Protein AF-A0A2E0BJY6-F1 (afdb_monomer_lite)

Sequence (107 aa):
MANFIKIILIVLINTLFFAPNLSADTSVLCLQKFLTKTVFDPGSLDGVWGDKTESSINSLLDQAGMLKPNQKISVLDAEEVCNLLHSSKSDELLESGKFKVFRIETD

Radius of gyration: 19.72 Å; chains: 1; bounding box: 56×21×62 Å

Structure (mmCIF, N/CA/C/O backbone):
data_AF-A0A2E0BJY6-F1
#
_entry.id   AF-A0A2E0BJY6-F1
#
loop_
_atom_site.group_PDB
_atom_site.id
_atom_site.type_symbol
_atom_site.label_atom_id
_atom_site.label_alt_id
_atom_site.label_comp_id
_atom_site.label_asym_id
_atom_site.label_entity_id
_atom_site.label_seq_id
_atom_site.pdbx_PDB_ins_code
_atom_site.Cartn_x
_atom_site.Cartn_y
_atom_site.Cartn_z
_atom_site.occupancy
_atom_site.B_iso_or_equiv
_atom_site.auth_seq_id
_atom_site.auth_comp_id
_atom_site.auth_asym_id
_atom_site.auth_atom_id
_atom_site.pdbx_PDB_model_num
ATOM 1 N N . MET A 1 1 ? 24.707 -3.037 -50.165 1.00 53.62 1 MET A N 1
ATOM 2 C CA . MET A 1 1 ? 25.155 -2.446 -48.879 1.00 53.62 1 MET A CA 1
ATOM 3 C C . MET A 1 1 ? 24.209 -1.387 -48.293 1.00 53.62 1 MET A C 1
ATOM 5 O O . MET A 1 1 ? 24.293 -1.146 -47.102 1.00 53.62 1 MET A O 1
ATOM 9 N N . ALA A 1 2 ? 23.269 -0.796 -49.048 1.00 54.62 2 ALA A N 1
ATOM 10 C CA . ALA A 1 2 ? 22.353 0.232 -48.517 1.00 54.62 2 ALA A CA 1
ATOM 11 C C . ALA A 1 2 ? 21.178 -0.304 -47.661 1.00 54.62 2 ALA A C 1
ATOM 13 O O . ALA A 1 2 ? 20.641 0.421 -46.831 1.00 54.62 2 ALA A O 1
ATOM 14 N N . ASN A 1 3 ? 20.778 -1.570 -47.843 1.00 52.09 3 ASN A N 1
ATOM 15 C CA . ASN A 1 3 ? 19.597 -2.139 -47.173 1.00 52.09 3 ASN A CA 1
ATOM 16 C C . ASN A 1 3 ? 19.886 -2.648 -45.746 1.00 52.09 3 ASN A C 1
ATOM 18 O O . ASN A 1 3 ? 19.024 -2.588 -44.881 1.00 52.09 3 ASN A O 1
ATOM 22 N N . PHE A 1 4 ? 21.125 -3.077 -45.477 1.00 50.75 4 PHE A N 1
ATOM 23 C CA . PHE A 1 4 ? 21.560 -3.514 -44.144 1.00 50.75 4 PHE A CA 1
ATOM 24 C C . PHE A 1 4 ? 21.656 -2.348 -43.149 1.00 50.75 4 PHE A C 1
ATOM 26 O O . PHE A 1 4 ? 21.259 -2.493 -41.999 1.00 50.75 4 PHE A O 1
ATOM 33 N N . ILE A 1 5 ? 22.097 -1.169 -43.604 1.00 53.91 5 ILE A N 1
ATOM 34 C CA . ILE A 1 5 ? 22.191 0.039 -42.767 1.00 53.91 5 ILE A CA 1
ATOM 35 C C . ILE A 1 5 ? 20.793 0.513 -42.328 1.00 53.91 5 ILE A C 1
ATOM 37 O O . ILE A 1 5 ? 20.608 0.881 -41.173 1.00 53.91 5 ILE A O 1
ATOM 41 N N . LYS A 1 6 ? 19.781 0.428 -43.207 1.00 47.81 6 LYS A N 1
ATOM 42 C CA . LYS A 1 6 ? 18.385 0.769 -42.870 1.00 47.81 6 LYS A CA 1
ATOM 43 C C . LYS A 1 6 ? 17.763 -0.189 -41.849 1.00 47.81 6 LYS A C 1
ATOM 45 O O . LYS A 1 6 ? 17.065 0.270 -40.954 1.00 47.81 6 LYS A O 1
ATOM 50 N N . ILE A 1 7 ? 18.037 -1.492 -41.955 1.00 51.69 7 ILE A N 1
ATOM 51 C CA . ILE A 1 7 ? 17.541 -2.497 -40.999 1.00 51.69 7 ILE A CA 1
ATOM 52 C C . ILE A 1 7 ? 18.172 -2.282 -39.614 1.00 51.69 7 ILE A C 1
ATOM 54 O O . ILE A 1 7 ? 17.461 -2.298 -38.614 1.00 51.69 7 ILE A O 1
ATOM 58 N N . ILE A 1 8 ? 19.476 -1.989 -39.552 1.00 53.62 8 ILE A N 1
ATOM 59 C CA . ILE A 1 8 ? 20.177 -1.697 -38.290 1.00 53.62 8 ILE A CA 1
ATOM 60 C C . ILE A 1 8 ? 19.626 -0.422 -37.620 1.00 53.62 8 ILE A C 1
ATOM 62 O O . ILE A 1 8 ? 19.416 -0.412 -36.409 1.00 53.62 8 ILE A O 1
ATOM 66 N N . LEU A 1 9 ? 19.308 0.624 -38.394 1.00 50.44 9 LEU A N 1
ATOM 67 C CA . LEU A 1 9 ? 18.700 1.859 -37.875 1.00 50.44 9 LEU A CA 1
ATOM 68 C C . LEU A 1 9 ? 17.275 1.659 -37.323 1.00 50.44 9 LEU A C 1
ATOM 70 O O . LEU A 1 9 ? 16.927 2.271 -36.318 1.00 50.44 9 LEU A O 1
ATOM 74 N N . ILE A 1 10 ? 16.461 0.795 -37.938 1.00 53.22 10 ILE A N 1
ATOM 75 C CA . ILE A 1 10 ? 15.090 0.504 -37.470 1.00 53.22 10 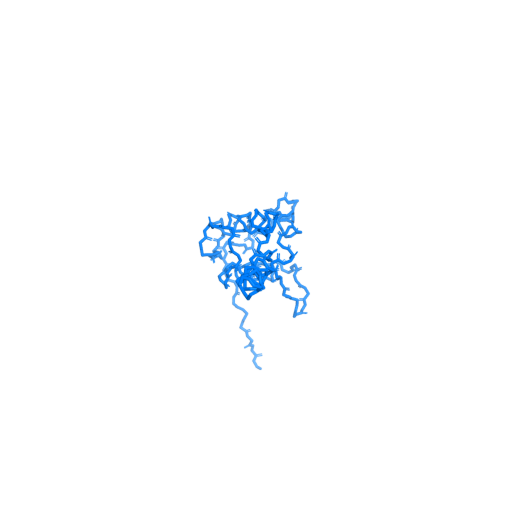ILE A CA 1
ATOM 76 C C . ILE A 1 10 ? 15.102 -0.312 -36.166 1.00 53.22 10 ILE A C 1
ATOM 78 O O . ILE A 1 10 ? 14.260 -0.094 -35.292 1.00 53.22 10 ILE A O 1
ATOM 82 N N . VAL A 1 11 ? 16.065 -1.225 -36.008 1.00 52.22 11 VAL A N 1
ATOM 83 C CA . VAL A 1 11 ? 16.214 -2.030 -34.784 1.00 52.22 11 VAL A CA 1
ATOM 84 C C . VAL A 1 11 ? 16.697 -1.171 -33.611 1.00 52.22 11 VAL A C 1
ATOM 86 O O . VAL A 1 11 ? 16.157 -1.296 -32.516 1.00 52.22 11 VAL A O 1
ATOM 89 N N . LEU A 1 12 ? 17.627 -0.237 -33.841 1.00 52.53 12 LEU A N 1
ATOM 90 C CA . LEU A 1 12 ? 18.150 0.658 -32.797 1.00 52.53 12 LEU A CA 1
ATOM 91 C C . LEU A 1 12 ? 17.101 1.635 -32.234 1.00 52.53 12 LEU A C 1
ATOM 93 O O . LEU A 1 12 ? 17.159 1.974 -31.056 1.00 52.53 12 LEU A O 1
ATOM 97 N N . ILE A 1 13 ? 16.124 2.065 -33.040 1.00 54.25 13 ILE A N 1
ATOM 98 C CA . ILE A 1 13 ? 15.062 2.988 -32.597 1.00 54.25 13 ILE A CA 1
ATOM 99 C C . ILE A 1 13 ? 14.036 2.288 -31.683 1.00 54.25 13 ILE A C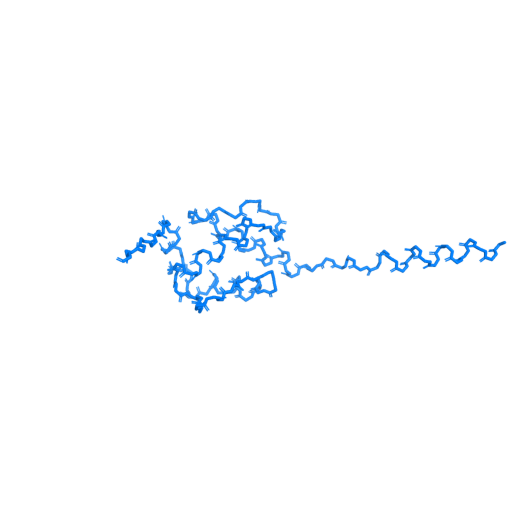 1
ATOM 101 O O . ILE A 1 13 ? 13.488 2.922 -30.785 1.00 54.25 13 ILE A O 1
ATOM 105 N N . ASN A 1 14 ? 13.806 0.981 -31.856 1.00 49.81 14 ASN A N 1
ATOM 106 C CA . ASN A 1 14 ? 12.835 0.226 -31.050 1.00 49.81 14 ASN A CA 1
ATOM 107 C C . ASN A 1 14 ? 13.389 -0.266 -29.700 1.00 49.81 14 ASN A C 1
ATOM 109 O O . ASN A 1 14 ? 12.616 -0.674 -28.839 1.00 49.81 14 ASN A O 1
ATOM 113 N N . THR A 1 15 ? 14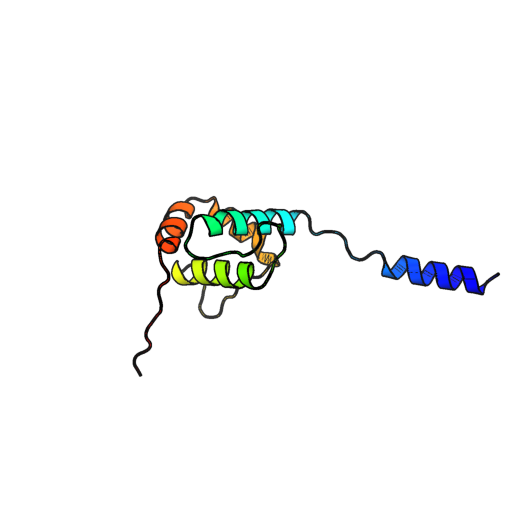.705 -0.214 -29.479 1.00 51.34 15 THR A N 1
ATOM 114 C CA . THR A 1 15 ? 15.342 -0.663 -28.225 1.00 51.34 15 THR A CA 1
ATOM 115 C C . THR A 1 15 ? 15.543 0.447 -27.184 1.00 51.34 15 THR A C 1
ATOM 117 O O . THR A 1 15 ? 16.111 0.188 -26.130 1.00 51.34 15 THR A O 1
ATOM 120 N N . LEU A 1 16 ? 15.106 1.683 -27.454 1.00 51.91 16 LEU A N 1
ATOM 121 C CA . LEU A 1 16 ? 15.443 2.873 -26.652 1.00 51.91 16 LEU A CA 1
ATOM 122 C C . LEU A 1 16 ? 14.352 3.350 -25.668 1.00 51.91 16 LEU A C 1
ATOM 124 O O . LEU A 1 16 ? 14.505 4.421 -25.089 1.00 51.91 16 LEU A O 1
ATOM 128 N N . PHE A 1 17 ? 13.279 2.583 -25.430 1.00 53.88 17 PHE A N 1
ATOM 129 C CA . PHE A 1 17 ? 12.136 3.046 -24.612 1.00 53.88 17 PHE A CA 1
ATOM 130 C C . PHE A 1 17 ? 11.865 2.284 -23.304 1.00 53.88 17 PHE A C 1
ATOM 132 O O . PHE A 1 17 ? 10.841 2.522 -22.675 1.00 53.88 17 PHE A O 1
ATOM 139 N N . PHE A 1 18 ? 12.778 1.432 -22.834 1.00 56.84 18 PHE A N 1
ATOM 140 C CA . PHE A 1 18 ? 12.735 0.933 -21.451 1.00 56.84 18 PHE A CA 1
ATOM 141 C C . PHE A 1 18 ? 13.824 1.619 -20.625 1.00 56.84 18 PHE A C 1
ATOM 143 O O . PHE A 1 18 ? 14.833 1.018 -20.265 1.00 56.84 18 PHE A O 1
ATOM 150 N N . ALA A 1 19 ? 13.641 2.911 -20.347 1.00 55.97 19 ALA A N 1
ATOM 151 C CA . ALA A 1 19 ? 14.322 3.513 -19.210 1.00 55.97 19 ALA A CA 1
ATOM 152 C C . ALA A 1 19 ? 13.632 2.969 -17.944 1.00 55.97 19 ALA A C 1
ATOM 154 O O . ALA A 1 19 ? 12.430 3.196 -17.792 1.00 55.97 19 ALA A O 1
ATOM 155 N N . PRO A 1 20 ? 14.319 2.213 -17.068 1.00 58.62 20 PRO A N 1
ATOM 156 C CA . PRO A 1 20 ? 13.722 1.793 -15.808 1.00 58.62 20 PRO A CA 1
ATOM 157 C C . PRO A 1 20 ? 13.370 3.043 -14.994 1.00 58.62 20 PRO A C 1
ATOM 159 O O . PRO A 1 20 ? 14.215 3.920 -14.793 1.00 58.62 20 PRO A O 1
ATOM 162 N N . ASN A 1 21 ? 12.118 3.142 -14.544 1.00 62.41 21 ASN A N 1
ATOM 163 C CA . ASN A 1 21 ? 11.676 4.211 -13.652 1.00 62.41 21 ASN A CA 1
ATOM 164 C C . ASN A 1 21 ? 12.194 3.901 -12.242 1.00 62.41 21 ASN A C 1
ATOM 166 O O . ASN A 1 21 ? 11.442 3.479 -11.371 1.00 62.41 21 ASN A O 1
ATOM 170 N N . LEU A 1 22 ? 13.497 4.094 -12.023 1.00 67.50 22 LEU A N 1
ATOM 171 C CA . LEU A 1 22 ? 14.198 3.686 -10.799 1.00 67.50 22 LEU A CA 1
ATOM 172 C C . LEU A 1 22 ? 13.553 4.243 -9.511 1.00 67.50 22 LEU A C 1
ATOM 174 O O . LEU A 1 22 ? 13.572 3.581 -8.470 1.00 67.50 22 LEU A O 1
ATOM 178 N N . SER A 1 23 ? 12.970 5.448 -9.571 1.00 73.75 23 SER A N 1
ATOM 179 C CA . SER A 1 23 ? 12.243 6.053 -8.445 1.00 73.75 23 SER A CA 1
ATOM 180 C C . SER A 1 23 ? 10.903 5.367 -8.174 1.00 73.75 23 SER A C 1
ATOM 182 O O . SER A 1 23 ? 10.568 5.128 -7.011 1.00 73.75 23 SER A O 1
ATOM 184 N N . ALA A 1 24 ? 10.166 5.004 -9.227 1.00 76.31 24 ALA A N 1
ATOM 185 C CA . ALA A 1 24 ? 8.924 4.257 -9.108 1.00 76.31 24 ALA A CA 1
ATOM 186 C C . ALA A 1 24 ? 9.210 2.871 -8.524 1.00 76.31 24 ALA A C 1
ATOM 188 O O . ALA A 1 24 ? 8.630 2.540 -7.498 1.00 76.31 24 ALA A O 1
ATOM 189 N N . ASP A 1 25 ? 10.185 2.129 -9.057 1.00 86.00 25 ASP A N 1
ATOM 190 C CA . ASP A 1 25 ? 10.529 0.783 -8.571 1.00 86.00 25 ASP A CA 1
ATOM 191 C C . ASP A 1 25 ? 10.909 0.788 -7.074 1.00 86.00 25 ASP A C 1
ATOM 193 O O . ASP A 1 25 ? 10.463 -0.049 -6.283 1.00 86.00 25 ASP A O 1
ATOM 197 N N . THR A 1 26 ? 11.682 1.793 -6.643 1.00 94.38 26 THR A N 1
ATOM 198 C CA . THR A 1 26 ? 12.059 1.967 -5.228 1.00 94.38 26 THR A CA 1
ATOM 199 C C . THR A 1 26 ? 10.846 2.284 -4.348 1.00 94.38 26 THR A C 1
ATOM 201 O O . THR A 1 26 ? 10.715 1.747 -3.243 1.00 94.38 26 THR A O 1
ATOM 204 N N . SER A 1 27 ? 9.939 3.130 -4.835 1.00 97.69 27 SER A N 1
ATOM 205 C CA . SER A 1 27 ? 8.721 3.510 -4.114 1.00 97.69 27 SER A CA 1
ATOM 206 C C . SER A 1 27 ? 7.721 2.355 -4.041 1.00 97.69 27 SER A C 1
ATOM 208 O O . SER A 1 27 ? 7.122 2.112 -2.996 1.00 97.69 27 SER A O 1
ATOM 210 N N . VAL A 1 28 ? 7.602 1.557 -5.100 1.00 98.19 28 VAL A N 1
ATOM 211 C CA . VAL A 1 28 ? 6.794 0.336 -5.096 1.00 98.19 28 VAL A CA 1
ATOM 212 C C . VAL A 1 28 ? 7.336 -0.660 -4.073 1.00 98.19 28 VAL A C 1
ATOM 214 O O . VAL A 1 28 ? 6.568 -1.172 -3.259 1.00 98.19 28 VAL A O 1
ATOM 217 N N . LEU A 1 29 ? 8.655 -0.875 -4.021 1.00 98.38 29 LEU A N 1
ATOM 218 C CA . LEU A 1 29 ? 9.259 -1.744 -3.006 1.00 98.38 29 LEU A CA 1
ATOM 219 C C . LEU A 1 29 ? 9.017 -1.221 -1.577 1.00 98.38 29 LEU A C 1
ATOM 221 O O . LEU A 1 29 ? 8.859 -2.011 -0.643 1.00 98.38 29 LEU A O 1
ATOM 225 N N . CYS A 1 30 ? 8.976 0.100 -1.393 1.00 98.62 30 CYS A N 1
ATOM 226 C CA . CYS A 1 30 ? 8.594 0.730 -0.129 1.00 98.62 30 CYS A CA 1
ATOM 227 C C . CYS A 1 30 ? 7.153 0.369 0.275 1.00 98.62 30 CYS A C 1
ATOM 229 O O . CYS A 1 30 ? 6.944 -0.114 1.393 1.00 98.62 30 CYS A O 1
ATOM 231 N N . LEU A 1 31 ? 6.185 0.518 -0.636 1.00 98.56 31 LEU A N 1
ATOM 232 C CA . LEU A 1 31 ? 4.790 0.112 -0.420 1.00 98.56 31 LEU A CA 1
ATOM 233 C C . LEU A 1 31 ? 4.695 -1.381 -0.083 1.00 98.56 31 LEU A C 1
ATOM 235 O O . LEU A 1 31 ? 4.102 -1.750 0.931 1.00 98.56 31 LEU A O 1
ATOM 239 N N . GLN A 1 32 ? 5.332 -2.234 -0.887 1.00 98.81 32 GLN A N 1
ATOM 240 C CA . GLN A 1 32 ? 5.357 -3.682 -0.685 1.00 98.81 32 GLN A CA 1
ATOM 241 C C . GLN A 1 32 ? 5.885 -4.043 0.717 1.00 98.81 32 GLN A C 1
ATOM 243 O O . GLN A 1 32 ? 5.247 -4.796 1.449 1.00 98.81 32 GLN A O 1
ATOM 248 N N . LYS A 1 33 ? 7.005 -3.454 1.156 1.00 98.75 33 LYS A N 1
ATOM 249 C CA . LYS A 1 33 ? 7.570 -3.688 2.501 1.00 98.75 33 LYS A CA 1
ATOM 250 C C . LYS A 1 33 ? 6.693 -3.179 3.642 1.00 98.75 33 LYS A C 1
ATOM 252 O O . LYS A 1 33 ? 6.753 -3.740 4.733 1.00 98.75 33 LYS A O 1
ATOM 257 N N . PHE A 1 34 ? 5.940 -2.103 3.443 1.00 98.69 34 PHE A N 1
ATOM 258 C CA . PHE A 1 34 ? 5.000 -1.631 4.458 1.00 98.69 34 PHE A CA 1
ATOM 259 C C . PHE A 1 34 ? 3.826 -2.603 4.593 1.00 98.69 34 PHE A C 1
ATOM 261 O O . PHE A 1 34 ? 3.472 -2.999 5.702 1.00 98.69 34 PHE A O 1
ATOM 268 N N . LEU A 1 35 ? 3.273 -3.035 3.460 1.00 98.69 35 LEU A N 1
ATOM 269 C CA . LEU A 1 35 ? 2.122 -3.930 3.392 1.00 98.69 35 LEU A CA 1
ATOM 270 C C . LEU A 1 35 ? 2.368 -5.278 4.091 1.00 98.69 35 LEU A C 1
ATOM 272 O O . LEU A 1 35 ? 1.447 -5.790 4.723 1.00 98.69 35 LEU A O 1
ATOM 276 N N . THR A 1 36 ? 3.601 -5.805 4.112 1.00 98.56 36 THR A N 1
ATOM 277 C CA . THR A 1 36 ? 3.931 -7.036 4.872 1.00 98.56 36 THR A CA 1
ATOM 278 C C . THR A 1 36 ? 3.750 -6.918 6.387 1.00 98.56 36 THR A C 1
ATOM 280 O O . THR A 1 36 ? 3.690 -7.935 7.075 1.00 98.56 36 THR A O 1
ATOM 283 N N . LYS A 1 37 ? 3.657 -5.695 6.922 1.00 98.50 37 LYS A N 1
ATOM 284 C CA . LYS A 1 37 ? 3.358 -5.430 8.338 1.00 98.50 37 LYS A CA 1
ATOM 285 C C . LYS A 1 37 ? 1.854 -5.418 8.628 1.00 98.50 37 LYS A C 1
ATOM 287 O O . LYS A 1 37 ? 1.455 -5.233 9.774 1.00 98.50 37 LYS A O 1
ATOM 292 N N . THR A 1 38 ? 1.033 -5.584 7.597 1.00 98.50 38 THR A N 1
ATOM 293 C CA . THR A 1 38 ? -0.430 -5.551 7.641 1.00 98.50 38 THR A CA 1
ATOM 294 C C . THR A 1 38 ? -0.999 -6.887 7.158 1.00 98.50 38 THR A C 1
ATOM 296 O O . THR A 1 38 ? -0.270 -7.767 6.702 1.00 98.50 38 THR A O 1
ATOM 299 N N . VAL A 1 39 ? -2.321 -7.047 7.202 1.00 98.12 39 VAL A N 1
ATOM 300 C CA . VAL A 1 39 ? -3.014 -8.210 6.618 1.00 98.12 39 VAL A CA 1
ATOM 301 C C . VAL A 1 39 ? -3.217 -8.108 5.096 1.00 98.12 39 VAL A C 1
ATOM 303 O O . VAL A 1 39 ? -3.812 -9.001 4.481 1.00 98.12 39 VAL A O 1
ATOM 306 N N . PHE A 1 40 ? -2.778 -7.013 4.472 1.00 98.31 40 PHE A N 1
ATOM 307 C CA . PHE A 1 40 ? -2.889 -6.770 3.036 1.00 98.31 40 PHE A CA 1
ATOM 308 C C . PHE A 1 40 ? -1.620 -7.253 2.322 1.00 98.31 40 PHE A C 1
ATOM 310 O O . PHE A 1 40 ? -0.614 -6.560 2.288 1.00 98.31 40 PHE A O 1
ATOM 317 N N . ASP A 1 41 ? -1.667 -8.463 1.760 1.00 98.19 41 ASP A N 1
ATOM 318 C CA . ASP A 1 41 ? -0.534 -9.100 1.072 1.00 98.19 41 ASP A CA 1
ATOM 319 C C . ASP A 1 41 ? -0.143 -8.350 -0.223 1.00 98.19 41 ASP A C 1
ATOM 321 O O . ASP A 1 41 ? -0.944 -8.313 -1.163 1.00 98.19 41 ASP A O 1
ATOM 325 N N . PRO A 1 42 ? 1.075 -7.785 -0.328 1.00 98.38 42 PRO A N 1
ATOM 326 C CA . PRO A 1 42 ? 1.525 -7.098 -1.540 1.00 98.38 42 PRO A CA 1
ATOM 327 C C . PRO A 1 42 ? 1.861 -8.048 -2.699 1.00 98.38 42 PRO A C 1
ATOM 329 O O . PRO A 1 42 ? 2.015 -7.584 -3.832 1.00 98.38 42 PRO A O 1
ATOM 332 N N . GLY A 1 43 ? 1.989 -9.356 -2.445 1.00 98.25 43 GLY A N 1
ATOM 333 C CA . GLY A 1 43 ? 2.617 -10.297 -3.365 1.00 98.25 43 GLY A CA 1
ATOM 334 C C . GLY A 1 43 ? 4.143 -10.277 -3.241 1.00 98.25 43 GLY A C 1
ATOM 335 O O . GLY A 1 43 ? 4.687 -10.356 -2.141 1.00 98.25 43 GLY A O 1
ATOM 336 N N . SER A 1 44 ? 4.842 -10.221 -4.373 1.00 97.88 44 SER A N 1
ATOM 337 C CA . SER A 1 44 ? 6.309 -10.191 -4.414 1.00 97.88 44 SER A CA 1
ATOM 338 C C . SER A 1 44 ? 6.883 -8.901 -3.810 1.00 97.88 44 SER A C 1
ATOM 340 O O . SER A 1 44 ? 6.252 -7.851 -3.860 1.00 97.88 44 SER A O 1
ATOM 342 N N . LEU A 1 45 ? 8.100 -8.975 -3.255 1.00 97.81 45 LEU A N 1
ATOM 343 C CA . LEU A 1 45 ? 8.870 -7.826 -2.748 1.00 97.81 45 LEU A CA 1
ATOM 344 C C . LEU A 1 45 ? 9.995 -7.457 -3.727 1.00 97.81 45 LEU A C 1
ATOM 346 O O . LEU A 1 45 ? 11.177 -7.515 -3.384 1.00 97.81 45 LEU A O 1
ATOM 350 N N . ASP A 1 46 ? 9.630 -7.169 -4.968 1.00 96.50 46 ASP A N 1
ATOM 351 C CA . ASP A 1 46 ? 10.539 -7.001 -6.108 1.00 96.50 46 ASP A CA 1
ATOM 352 C C . ASP A 1 46 ? 10.578 -5.571 -6.669 1.00 96.50 46 ASP A C 1
ATOM 354 O O . ASP A 1 46 ? 11.369 -5.295 -7.568 1.00 96.50 46 ASP A O 1
ATOM 358 N N . GLY A 1 47 ? 9.762 -4.657 -6.137 1.00 96.50 47 GLY A N 1
ATOM 359 C CA . GLY A 1 47 ? 9.624 -3.298 -6.659 1.00 96.50 47 GLY A CA 1
ATOM 360 C C . GLY A 1 47 ? 8.795 -3.197 -7.941 1.00 96.50 47 GLY A C 1
ATOM 361 O O . GLY A 1 47 ? 8.711 -2.116 -8.514 1.00 96.50 47 GLY A O 1
ATOM 362 N N . VAL A 1 48 ? 8.152 -4.278 -8.390 1.00 96.69 48 VAL A N 1
ATOM 363 C CA . VAL A 1 48 ? 7.287 -4.266 -9.576 1.00 96.69 48 VAL A CA 1
ATOM 364 C C . VAL A 1 48 ? 5.838 -4.011 -9.170 1.00 96.69 48 VAL A C 1
ATOM 366 O O . VAL A 1 48 ? 5.285 -4.670 -8.289 1.00 96.69 48 VAL A O 1
ATOM 369 N N . TRP A 1 49 ? 5.185 -3.057 -9.836 1.00 97.06 49 TRP A N 1
ATOM 370 C CA . TRP A 1 49 ? 3.765 -2.786 -9.617 1.00 97.06 49 TRP A CA 1
ATOM 371 C C . TRP A 1 49 ? 2.903 -3.877 -10.262 1.00 97.06 49 TRP A C 1
ATOM 373 O O . TRP A 1 49 ? 2.685 -3.870 -11.473 1.00 97.06 49 TRP A O 1
ATOM 383 N N . GLY A 1 50 ? 2.426 -4.824 -9.454 1.00 97.31 50 GLY A N 1
ATOM 384 C CA . GLY A 1 50 ? 1.505 -5.881 -9.882 1.00 97.31 50 GLY A CA 1
ATOM 385 C C . GLY A 1 50 ? 0.129 -5.791 -9.219 1.00 97.31 50 GLY A C 1
ATOM 386 O O . GLY A 1 50 ? -0.047 -5.092 -8.220 1.00 97.31 50 GLY A O 1
ATOM 387 N N . ASP A 1 51 ? -0.829 -6.574 -9.723 1.00 98.00 51 ASP A N 1
ATOM 388 C CA . ASP A 1 51 ? -2.240 -6.561 -9.295 1.00 98.00 51 ASP A CA 1
ATOM 389 C C . ASP A 1 51 ? -2.428 -6.690 -7.773 1.00 98.00 51 ASP A C 1
ATOM 391 O O . ASP A 1 51 ? -3.292 -6.039 -7.180 1.00 98.00 51 ASP A O 1
ATOM 395 N N . LYS A 1 52 ? -1.606 -7.519 -7.111 1.00 98.31 52 LYS A N 1
ATOM 396 C CA . LYS A 1 52 ? -1.639 -7.669 -5.647 1.00 98.31 52 LYS A CA 1
ATOM 397 C C . LYS A 1 52 ? -1.170 -6.412 -4.925 1.00 98.31 52 LYS A C 1
ATOM 399 O O . LYS A 1 52 ? -1.810 -5.999 -3.968 1.00 98.31 52 LYS A O 1
ATOM 404 N N . THR A 1 53 ? -0.083 -5.792 -5.382 1.00 98.62 53 THR A N 1
ATOM 405 C CA . THR A 1 53 ? 0.412 -4.544 -4.791 1.00 98.62 53 THR A CA 1
ATOM 406 C C . THR A 1 53 ? -0.633 -3.443 -4.953 1.00 98.62 53 THR A C 1
ATOM 408 O O . THR A 1 53 ? -0.989 -2.798 -3.967 1.00 98.62 53 THR A O 1
ATOM 411 N N . GLU A 1 54 ? -1.194 -3.298 -6.158 1.00 98.50 54 GLU A N 1
ATOM 412 C CA . GLU A 1 54 ? -2.232 -2.312 -6.463 1.00 98.50 54 GLU A CA 1
ATOM 413 C C . GLU A 1 54 ? -3.493 -2.506 -5.616 1.00 98.50 54 GLU A C 1
ATOM 415 O O . GLU A 1 54 ? -3.968 -1.563 -4.981 1.00 98.50 54 GLU A O 1
ATOM 420 N N . SER A 1 55 ? -4.041 -3.721 -5.573 1.00 98.19 55 SER A N 1
ATOM 421 C CA . SER A 1 55 ? -5.260 -3.994 -4.803 1.00 98.19 55 SER A CA 1
ATOM 422 C C . SER A 1 55 ? -5.041 -3.856 -3.294 1.00 98.19 55 SER A C 1
ATOM 424 O O . SER A 1 55 ? -5.904 -3.302 -2.608 1.00 98.19 55 SER A O 1
ATOM 426 N N . SER A 1 56 ? -3.892 -4.290 -2.772 1.00 98.38 56 SER A N 1
ATOM 427 C CA . SER A 1 56 ? -3.582 -4.221 -1.342 1.00 98.38 56 SER A CA 1
ATOM 428 C C . SER A 1 56 ? -3.388 -2.791 -0.848 1.00 98.38 56 SER A C 1
ATOM 430 O O . SER A 1 56 ? -3.968 -2.439 0.181 1.00 98.38 56 SER A O 1
ATOM 432 N N . ILE A 1 57 ? -2.655 -1.939 -1.579 1.00 98.56 57 ILE A N 1
ATOM 433 C CA . ILE A 1 57 ? -2.486 -0.539 -1.159 1.00 98.56 57 ILE A CA 1
ATOM 434 C C . ILE A 1 57 ? -3.796 0.249 -1.253 1.00 98.56 57 ILE A C 1
ATOM 436 O O . ILE A 1 57 ? -4.118 1.005 -0.339 1.00 98.56 57 ILE A O 1
ATOM 440 N N . ASN A 1 58 ? -4.593 0.024 -2.305 1.00 98.19 58 ASN A N 1
ATOM 441 C CA . ASN A 1 58 ? -5.905 0.659 -2.435 1.00 98.19 58 ASN A CA 1
ATOM 442 C C . ASN A 1 58 ? -6.845 0.235 -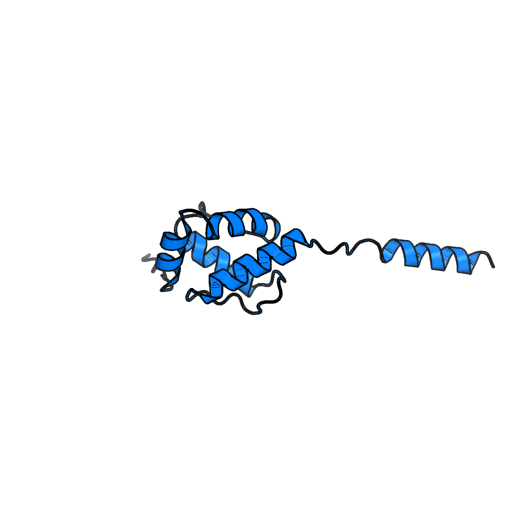1.301 1.00 98.19 58 ASN A C 1
ATOM 444 O O . ASN A 1 58 ? -7.513 1.083 -0.720 1.00 98.19 58 ASN A O 1
ATOM 448 N N . SER A 1 59 ? -6.855 -1.052 -0.941 1.00 97.44 59 SER A N 1
ATOM 449 C CA . SER A 1 59 ? -7.704 -1.558 0.144 1.00 97.44 59 SER A CA 1
ATOM 450 C C . SER A 1 59 ? -7.311 -0.983 1.505 1.00 97.44 59 SER A C 1
ATOM 452 O O . SER A 1 59 ? -8.186 -0.595 2.274 1.00 97.44 59 SER A O 1
ATOM 454 N N . LEU A 1 60 ? -6.009 -0.899 1.801 1.00 98.12 60 LEU A N 1
ATOM 455 C CA . LEU A 1 60 ? -5.522 -0.310 3.048 1.00 98.12 60 LEU A CA 1
ATOM 456 C C . LEU A 1 60 ? -5.904 1.175 3.154 1.00 98.12 60 LEU A C 1
ATOM 458 O O . LEU A 1 60 ? -6.413 1.607 4.186 1.00 98.12 60 LEU A O 1
ATOM 462 N N . LEU A 1 61 ? -5.665 1.954 2.095 1.00 98.12 61 LEU A N 1
ATOM 463 C CA . LEU A 1 61 ? -5.929 3.395 2.103 1.00 98.12 61 LEU A CA 1
ATOM 464 C C . LEU A 1 61 ? -7.430 3.714 2.097 1.00 98.12 61 LEU A C 1
ATOM 466 O O . LEU A 1 61 ? -7.842 4.654 2.775 1.00 98.12 61 LEU A O 1
ATOM 470 N N . ASP A 1 62 ? -8.253 2.934 1.391 1.00 96.75 62 ASP A N 1
ATOM 471 C CA . ASP A 1 62 ? -9.716 3.058 1.458 1.00 96.75 62 ASP A CA 1
ATOM 472 C C . ASP A 1 62 ? -10.234 2.740 2.867 1.00 96.75 62 ASP A C 1
ATOM 474 O O . ASP A 1 62 ? -10.998 3.515 3.446 1.00 96.75 62 ASP A O 1
ATOM 478 N N . GLN A 1 63 ? -9.756 1.642 3.465 1.00 96.19 63 GLN A N 1
ATOM 479 C CA . GLN A 1 63 ? -10.133 1.256 4.824 1.00 96.19 63 GLN A CA 1
ATOM 480 C C . GLN A 1 63 ? -9.734 2.316 5.857 1.00 96.19 63 GLN A C 1
ATOM 482 O O . GLN A 1 63 ? -10.510 2.597 6.770 1.00 96.19 63 GLN A O 1
ATOM 487 N N . ALA A 1 64 ? -8.555 2.918 5.700 1.00 96.44 64 ALA A N 1
ATOM 488 C CA . ALA A 1 64 ? -8.082 4.014 6.541 1.00 96.44 64 ALA A CA 1
ATOM 489 C C . ALA A 1 64 ? -8.790 5.356 6.248 1.00 96.44 64 ALA A C 1
ATOM 491 O O . ALA A 1 64 ? -8.472 6.365 6.872 1.00 96.44 64 ALA A O 1
ATOM 492 N N . GLY A 1 65 ? -9.729 5.404 5.294 1.00 95.88 65 GLY A N 1
ATOM 493 C CA . GLY A 1 65 ? -10.464 6.620 4.937 1.00 95.88 65 GLY A CA 1
ATOM 494 C C . GLY A 1 65 ? -9.608 7.683 4.242 1.00 95.88 65 GLY A C 1
ATOM 495 O O . GLY A 1 65 ? -9.952 8.864 4.271 1.00 95.88 65 GLY A O 1
ATOM 496 N N . MET A 1 66 ? -8.487 7.286 3.636 1.00 96.00 66 MET A N 1
ATOM 497 C CA . MET A 1 66 ? -7.545 8.191 2.967 1.00 96.00 66 MET A CA 1
ATOM 498 C C . MET A 1 66 ? -7.868 8.425 1.490 1.00 96.00 66 MET A C 1
ATOM 500 O O . MET A 1 66 ? -7.295 9.322 0.872 1.00 96.00 66 MET A O 1
ATOM 504 N N . LEU A 1 67 ? -8.781 7.639 0.920 1.00 96.06 67 LEU A N 1
ATOM 505 C CA . LEU A 1 67 ? -9.224 7.786 -0.461 1.00 96.06 67 LEU A CA 1
ATOM 506 C C . LEU A 1 67 ? -10.573 8.500 -0.528 1.00 96.06 67 LEU A C 1
ATOM 508 O O . LEU A 1 67 ? -11.474 8.271 0.281 1.00 96.06 67 LEU A O 1
ATOM 512 N N . LYS A 1 68 ? -10.729 9.364 -1.532 1.00 95.06 68 LYS A N 1
ATOM 513 C CA . LYS A 1 68 ? -12.047 9.880 -1.913 1.00 95.06 68 LYS A CA 1
ATOM 514 C C . LYS A 1 68 ? -12.868 8.764 -2.579 1.00 95.06 68 LYS A C 1
ATOM 516 O O . LYS A 1 68 ? -12.282 7.848 -3.156 1.00 95.06 68 LYS A O 1
ATOM 521 N N . PRO A 1 69 ? -14.212 8.857 -2.593 1.00 91.25 69 PRO A N 1
ATOM 522 C CA . PRO A 1 69 ? -15.041 7.907 -3.331 1.00 91.25 69 PRO A CA 1
ATOM 523 C C . PRO A 1 69 ? -14.575 7.749 -4.786 1.00 91.25 69 PRO A C 1
ATOM 525 O O . PRO A 1 69 ? -14.372 8.745 -5.482 1.00 91.25 69 PRO A O 1
ATOM 528 N N . ASN A 1 70 ? -14.419 6.499 -5.234 1.00 89.75 70 ASN A N 1
ATOM 529 C CA . ASN A 1 70 ? -13.928 6.107 -6.566 1.00 89.75 70 ASN A CA 1
ATOM 530 C C . ASN A 1 70 ? -12.476 6.511 -6.897 1.00 89.75 70 ASN A C 1
ATOM 532 O O . ASN A 1 70 ? -12.050 6.343 -8.042 1.00 89.75 70 ASN A O 1
ATOM 536 N N . GLN A 1 71 ? -11.704 7.034 -5.940 1.00 96.44 71 GLN A N 1
ATOM 537 C CA . GLN A 1 71 ? -10.276 7.276 -6.138 1.00 96.44 71 GLN A CA 1
ATOM 538 C C . GLN A 1 71 ? -9.519 5.947 -6.139 1.00 96.44 71 GLN A C 1
ATOM 540 O O . GLN A 1 71 ? -9.744 5.098 -5.279 1.00 96.44 71 GLN A O 1
ATOM 545 N N . LYS A 1 72 ? -8.593 5.792 -7.089 1.00 96.94 72 LYS A N 1
ATOM 546 C CA . LYS A 1 72 ? -7.718 4.625 -7.190 1.00 96.94 72 LYS A CA 1
ATOM 547 C C . LYS A 1 72 ? -6.266 5.075 -7.284 1.00 96.94 72 LYS A C 1
ATOM 549 O O . LYS A 1 72 ? -5.939 5.904 -8.127 1.00 96.94 72 LYS A O 1
ATOM 554 N N . ILE A 1 73 ? -5.424 4.513 -6.430 1.00 97.25 73 ILE A N 1
ATOM 555 C CA . ILE A 1 73 ? -3.972 4.678 -6.456 1.00 97.25 73 ILE A CA 1
ATOM 556 C C . ILE A 1 73 ? -3.389 3.821 -7.574 1.00 97.25 73 ILE A C 1
ATOM 558 O O . ILE A 1 73 ? -3.735 2.642 -7.710 1.00 97.25 73 ILE A O 1
ATOM 562 N N . SER A 1 74 ? -2.488 4.422 -8.340 1.00 96.62 74 SER A N 1
ATOM 563 C CA . SER A 1 74 ? -1.737 3.812 -9.431 1.00 96.62 74 SER A CA 1
ATOM 564 C C . SER A 1 74 ? -0.234 3.826 -9.140 1.00 96.62 74 SER A C 1
ATOM 566 O O . SER A 1 74 ? 0.229 4.444 -8.182 1.00 96.62 74 SER A O 1
ATOM 568 N N . VAL A 1 75 ? 0.557 3.195 -10.011 1.00 96.31 75 VAL A N 1
ATOM 569 C CA . VAL A 1 75 ? 2.026 3.231 -9.922 1.00 96.31 75 VAL A CA 1
ATOM 570 C C . VAL A 1 75 ? 2.600 4.656 -9.936 1.00 96.31 75 VAL A C 1
ATOM 572 O O . VAL A 1 75 ? 3.654 4.893 -9.351 1.00 96.31 75 VAL A O 1
ATOM 575 N N . LEU A 1 76 ? 1.908 5.615 -10.564 1.00 95.38 76 LEU A N 1
ATOM 576 C CA . LEU A 1 76 ? 2.347 7.014 -10.637 1.00 95.38 76 LEU A CA 1
ATOM 577 C C . LEU A 1 76 ? 2.328 7.704 -9.266 1.00 95.38 76 LEU A C 1
ATOM 579 O O . LEU A 1 76 ? 3.076 8.651 -9.049 1.00 95.38 76 LEU A O 1
ATOM 583 N N . ASP A 1 77 ? 1.518 7.196 -8.340 1.00 97.06 77 ASP A N 1
ATOM 584 C CA . ASP A 1 77 ? 1.326 7.755 -7.002 1.00 97.06 77 ASP A CA 1
ATOM 585 C C . ASP A 1 77 ? 2.262 7.101 -5.963 1.00 97.06 77 ASP A C 1
ATOM 587 O O . ASP A 1 77 ? 2.253 7.469 -4.788 1.00 97.06 77 ASP A O 1
ATOM 591 N N . ALA A 1 78 ? 3.069 6.108 -6.364 1.00 97.06 78 ALA A N 1
ATOM 592 C CA . ALA A 1 78 ? 3.835 5.267 -5.442 1.00 97.06 78 ALA A CA 1
ATOM 593 C C . ALA A 1 78 ? 4.798 6.067 -4.550 1.00 97.06 78 ALA A C 1
ATOM 595 O O . ALA A 1 78 ? 4.964 5.733 -3.377 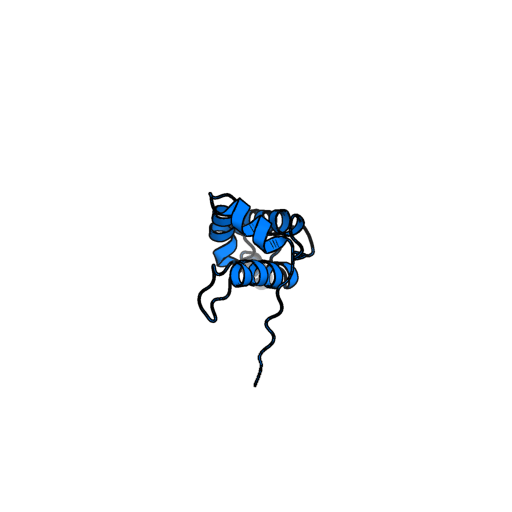1.00 97.06 78 ALA A O 1
ATOM 596 N N . GLU A 1 79 ? 5.422 7.120 -5.081 1.00 96.81 79 GLU A N 1
ATOM 597 C CA . GLU A 1 79 ? 6.329 7.983 -4.314 1.00 96.81 79 GLU A CA 1
ATOM 598 C C . GLU A 1 79 ? 5.577 8.776 -3.236 1.00 96.81 79 GLU A C 1
ATOM 600 O O . GLU A 1 79 ? 5.958 8.751 -2.063 1.00 96.81 79 GLU A O 1
ATOM 605 N N . GLU A 1 80 ? 4.470 9.427 -3.605 1.00 97.25 80 GLU A N 1
ATOM 606 C CA . GLU A 1 80 ? 3.624 10.174 -2.667 1.00 97.25 80 GLU A CA 1
ATOM 607 C C . GLU A 1 80 ? 3.089 9.256 -1.564 1.00 97.25 80 GLU A C 1
ATOM 609 O O . GLU A 1 80 ? 3.176 9.580 -0.376 1.00 97.25 80 GLU A O 1
ATOM 614 N N . VAL A 1 81 ? 2.612 8.068 -1.941 1.00 98.00 81 VAL A N 1
ATOM 615 C CA . VAL A 1 81 ? 2.126 7.079 -0.980 1.00 98.00 81 VAL A CA 1
ATOM 616 C C . VAL A 1 81 ? 3.264 6.582 -0.089 1.00 98.00 81 VAL A C 1
ATOM 618 O O . VAL A 1 81 ? 3.082 6.515 1.122 1.00 98.00 81 VAL A O 1
ATOM 621 N N . CYS A 1 82 ? 4.458 6.296 -0.616 1.00 98.25 82 CYS A N 1
ATOM 622 C CA . CYS A 1 82 ? 5.592 5.872 0.214 1.00 98.25 82 CYS A CA 1
ATOM 623 C C . CYS A 1 82 ? 5.948 6.925 1.279 1.00 98.25 82 CYS A C 1
ATOM 625 O O . CYS A 1 82 ? 6.222 6.569 2.432 1.00 98.25 82 CYS A O 1
ATOM 627 N N . ASN A 1 83 ? 5.883 8.210 0.919 1.00 97.69 83 ASN A N 1
ATOM 628 C CA . ASN A 1 83 ? 6.080 9.319 1.852 1.00 97.69 83 ASN A CA 1
ATOM 629 C C . ASN A 1 83 ? 4.972 9.373 2.914 1.00 97.69 83 ASN A C 1
ATOM 631 O O . ASN A 1 83 ? 5.266 9.526 4.101 1.00 97.69 83 ASN A O 1
ATOM 635 N N . LEU A 1 84 ? 3.709 9.184 2.519 1.00 97.69 84 LEU A N 1
ATOM 636 C CA . LEU A 1 84 ? 2.576 9.092 3.445 1.00 97.69 84 LEU A CA 1
ATOM 637 C C . LEU A 1 84 ? 2.753 7.941 4.451 1.00 97.69 84 LEU A C 1
ATOM 639 O O . LEU A 1 84 ? 2.568 8.154 5.652 1.00 97.69 84 LEU A O 1
ATOM 643 N N . LEU A 1 85 ? 3.170 6.760 3.983 1.00 97.56 85 LEU A N 1
ATOM 644 C CA . LEU A 1 85 ? 3.397 5.565 4.809 1.00 97.56 85 LEU A CA 1
ATOM 645 C C . LEU A 1 85 ? 4.524 5.747 5.843 1.00 97.56 85 LEU A C 1
ATOM 647 O O . LEU A 1 85 ? 4.538 5.042 6.847 1.00 97.56 85 LEU A O 1
ATOM 651 N N . HIS A 1 86 ? 5.450 6.684 5.622 1.00 95.94 86 HIS A N 1
ATOM 652 C CA . HIS A 1 86 ? 6.534 7.027 6.555 1.00 95.94 86 HIS A CA 1
ATOM 653 C C . HIS A 1 86 ? 6.322 8.371 7.271 1.00 95.94 86 HIS A C 1
ATOM 655 O O . HIS A 1 86 ? 7.229 8.880 7.930 1.00 95.94 86 HIS A O 1
ATOM 661 N N . SER A 1 87 ? 5.129 8.954 7.151 1.00 97.31 87 SER A N 1
ATOM 662 C CA . SER A 1 87 ? 4.756 10.194 7.831 1.00 97.31 87 SER A CA 1
ATOM 663 C C . SER A 1 87 ? 4.184 9.928 9.231 1.00 97.31 87 SER A C 1
ATOM 665 O O . SER A 1 87 ? 4.114 8.791 9.699 1.00 97.31 87 SER A O 1
ATOM 667 N N . SER A 1 88 ? 3.679 10.977 9.885 1.00 97.38 88 SER A N 1
ATOM 668 C CA . SER A 1 88 ? 2.925 10.867 11.143 1.00 97.38 88 SER A CA 1
ATOM 669 C C . SER A 1 88 ? 1.671 9.984 11.052 1.00 97.38 88 SER A C 1
ATOM 671 O O . SER A 1 88 ? 1.104 9.630 12.081 1.00 97.38 88 SER A O 1
ATOM 673 N N . LYS A 1 89 ? 1.239 9.614 9.840 1.00 97.75 89 LYS A N 1
ATOM 674 C CA . LYS A 1 89 ? 0.107 8.715 9.585 1.00 97.75 89 LYS A CA 1
ATOM 675 C C . LYS A 1 89 ? 0.460 7.224 9.596 1.00 97.75 89 LYS A C 1
ATOM 677 O O . LYS A 1 89 ? -0.453 6.403 9.557 1.00 97.75 89 LYS A O 1
ATOM 682 N N . SER A 1 90 ? 1.745 6.869 9.684 1.00 97.75 90 SER A N 1
ATOM 683 C CA . SER A 1 90 ? 2.218 5.475 9.689 1.00 97.75 90 SER A CA 1
ATOM 684 C C . SER A 1 90 ? 1.493 4.608 10.725 1.00 97.75 90 SER A C 1
ATOM 686 O O . SER A 1 90 ? 1.018 3.524 10.394 1.00 97.75 90 SER A O 1
ATOM 688 N N . ASP A 1 91 ? 1.362 5.087 11.964 1.00 98.00 91 ASP A N 1
ATOM 689 C CA . ASP A 1 91 ? 0.753 4.303 13.045 1.00 98.00 91 ASP A CA 1
ATOM 690 C C . ASP A 1 91 ? -0.744 4.067 12.806 1.00 98.00 91 ASP A C 1
ATOM 692 O O . ASP A 1 91 ? -1.223 2.947 12.944 1.00 98.00 91 ASP A O 1
ATOM 696 N N . GLU A 1 92 ? -1.476 5.089 12.355 1.00 97.38 92 GLU A N 1
ATOM 697 C CA . GLU A 1 92 ? -2.897 4.986 11.987 1.00 97.38 92 GLU A CA 1
ATOM 698 C C . GLU A 1 92 ? -3.125 3.950 10.873 1.00 97.38 92 GLU A C 1
ATOM 700 O O . GLU A 1 92 ? -4.074 3.160 10.916 1.00 97.38 92 GLU A O 1
ATOM 705 N N . LEU A 1 93 ? -2.215 3.910 9.898 1.00 98.00 93 LEU A N 1
ATOM 706 C CA . LEU A 1 93 ? -2.236 2.944 8.803 1.00 98.00 93 LEU A CA 1
ATOM 707 C C . LEU A 1 93 ? -1.892 1.529 9.264 1.00 98.00 93 LEU A C 1
ATOM 709 O O . LEU A 1 93 ? -2.536 0.577 8.829 1.00 98.00 93 LEU A O 1
ATOM 713 N N . LEU A 1 94 ? -0.914 1.372 10.157 1.00 98.31 94 LEU A N 1
ATOM 714 C CA . LEU A 1 94 ? -0.590 0.070 10.737 1.00 98.31 94 LEU A CA 1
ATOM 715 C C . LEU A 1 94 ? -1.748 -0.468 11.578 1.00 98.31 94 LEU A C 1
ATOM 717 O O . LEU A 1 94 ? -2.067 -1.649 11.463 1.00 98.31 94 LEU A O 1
ATOM 721 N N . GLU A 1 95 ? -2.401 0.380 12.376 1.00 97.75 95 GLU A N 1
ATOM 722 C CA . GLU A 1 95 ? -3.582 -0.003 13.155 1.00 97.75 95 GLU A CA 1
ATOM 723 C C . GLU A 1 95 ? -4.744 -0.430 12.253 1.00 97.75 95 GLU A C 1
ATOM 725 O O . GLU A 1 95 ? -5.320 -1.500 12.464 1.00 97.75 95 GLU A O 1
ATOM 730 N N . SER A 1 96 ? -5.036 0.345 11.206 1.00 97.12 96 SER A N 1
ATOM 731 C CA . SER A 1 96 ? -6.057 -0.010 10.208 1.00 97.12 96 SER A CA 1
ATOM 732 C C . SER A 1 96 ? -5.708 -1.321 9.493 1.00 97.12 96 SER A C 1
ATOM 734 O O . SER A 1 96 ? -6.561 -2.181 9.292 1.00 97.12 96 SER A O 1
ATOM 736 N N . GLY A 1 97 ? -4.422 -1.522 9.200 1.00 97.81 97 GLY A N 1
ATOM 737 C CA . GLY A 1 97 ? -3.871 -2.702 8.545 1.00 97.81 97 GLY A CA 1
ATOM 738 C C . GLY A 1 97 ? -3.867 -3.991 9.371 1.00 97.81 97 GLY A C 1
ATOM 739 O O . GLY A 1 97 ? -3.439 -5.023 8.851 1.00 97.81 97 GLY A O 1
ATOM 740 N N . LYS A 1 98 ? -4.325 -3.993 10.629 1.00 98.00 98 LYS A N 1
ATOM 741 C CA . LYS A 1 98 ? -4.363 -5.210 11.467 1.00 98.00 98 LYS A CA 1
ATOM 742 C C . LYS A 1 9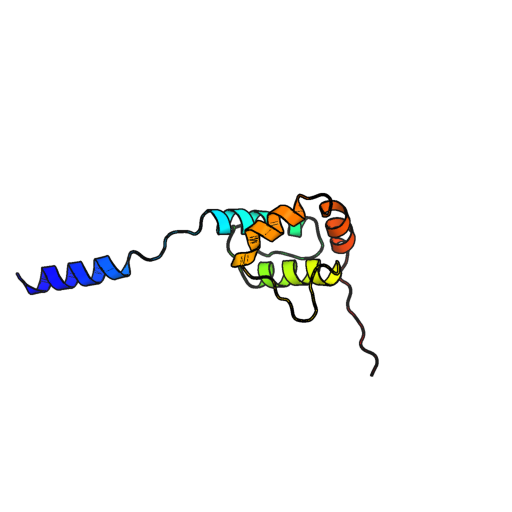8 ? -5.469 -6.195 11.084 1.00 98.00 98 LYS A C 1
ATOM 744 O O . LYS A 1 98 ? -5.414 -7.353 11.493 1.00 98.00 98 LYS A O 1
ATOM 749 N N . PHE A 1 99 ? -6.479 -5.762 10.334 1.00 96.75 99 PHE A N 1
ATOM 750 C CA . PHE A 1 99 ? -7.628 -6.585 9.951 1.00 96.75 99 PHE A CA 1
ATOM 751 C C . PHE A 1 99 ? -8.261 -6.074 8.655 1.00 96.75 99 PHE A C 1
ATOM 753 O O . PHE A 1 99 ? -8.121 -4.909 8.308 1.00 96.75 99 PHE A O 1
ATOM 760 N N . LYS A 1 100 ? -8.994 -6.936 7.938 1.00 93.38 100 LYS A N 1
ATOM 761 C CA . LYS A 1 100 ? -9.789 -6.528 6.769 1.00 93.38 100 LYS A CA 1
ATOM 762 C C . LYS A 1 100 ? -11.227 -6.264 7.199 1.00 93.38 100 LYS A C 1
ATOM 764 O O . LYS A 1 100 ? -11.859 -7.141 7.785 1.00 93.38 100 LYS A O 1
ATOM 769 N N . VAL A 1 101 ? -11.739 -5.072 6.905 1.00 90.12 101 VAL A N 1
ATOM 770 C CA . VAL A 1 101 ? -13.153 -4.725 7.102 1.00 90.12 101 VAL A CA 1
ATOM 771 C C . VAL A 1 101 ? -13.912 -5.016 5.817 1.00 90.12 101 VAL A C 1
ATOM 773 O O . VAL A 1 101 ? -13.585 -4.477 4.764 1.00 90.12 101 VAL A O 1
ATOM 776 N N . PHE A 1 102 ? -14.953 -5.836 5.918 1.00 83.56 102 PHE A N 1
ATOM 777 C CA . PHE A 1 102 ? -15.900 -6.077 4.836 1.00 83.56 102 PHE A CA 1
ATOM 778 C C . PHE A 1 102 ? -17.198 -5.349 5.185 1.00 83.56 102 PHE A C 1
ATOM 780 O O . PHE A 1 102 ? -17.850 -5.693 6.172 1.00 83.56 102 PHE A O 1
ATOM 787 N N . ARG A 1 103 ? -17.545 -4.303 4.425 1.00 77.62 103 ARG A N 1
ATOM 788 C CA . ARG A 1 103 ? -18.834 -3.619 4.595 1.00 77.62 103 ARG A CA 1
ATOM 789 C C . ARG A 1 103 ? -19.938 -4.560 4.113 1.00 77.62 103 ARG A C 1
ATOM 791 O O . ARG A 1 103 ? -19.865 -5.072 3.002 1.00 77.62 103 ARG A O 1
ATOM 798 N N . ILE A 1 104 ? -20.928 -4.798 4.967 1.00 78.88 104 ILE A N 1
ATOM 799 C CA . ILE A 1 104 ? -22.156 -5.496 4.592 1.00 78.88 104 ILE A CA 1
ATOM 800 C C . ILE A 1 104 ? -23.130 -4.411 4.153 1.00 78.88 104 ILE A C 1
ATOM 802 O O . ILE A 1 104 ? -23.549 -3.593 4.971 1.00 78.88 104 ILE A O 1
ATOM 806 N N . GLU A 1 105 ? -23.441 -4.376 2.864 1.00 75.12 105 GLU A N 1
ATOM 807 C CA . GLU A 1 105 ? -24.528 -3.551 2.349 1.00 75.12 105 GLU A CA 1
ATOM 808 C C . GLU A 1 105 ? -25.840 -4.249 2.717 1.00 75.12 105 GLU A C 1
ATOM 810 O O . GLU A 1 105 ? -26.047 -5.419 2.396 1.00 75.12 105 GLU A O 1
ATOM 815 N N . THR A 1 106 ? -26.681 -3.568 3.490 1.00 70.25 106 THR A N 1
ATOM 816 C CA . THR A 1 106 ? -28.058 -4.002 3.724 1.00 70.25 106 THR A CA 1
ATOM 817 C C . THR A 1 106 ? -28.940 -3.244 2.747 1.00 70.25 106 THR A C 1
ATOM 819 O O . THR A 1 106 ? -29.008 -2.016 2.847 1.00 70.25 106 THR A O 1
ATOM 822 N N . ASP A 1 107 ? -29.548 -3.979 1.816 1.00 64.94 107 ASP A N 1
ATOM 823 C CA . ASP A 1 107 ? -30.557 -3.480 0.872 1.00 64.94 107 ASP A CA 1
ATOM 824 C C . ASP A 1 107 ? -31.754 -2.819 1.581 1.00 64.94 107 ASP A C 1
ATOM 826 O O . ASP A 1 107 ? -32.148 -3.298 2.675 1.00 64.94 107 ASP A O 1
#

Foldseek 3Di:
DVVVVVVVVVVVVVVPPPPDPVLLLVLLLLLQVLLVLFPQHLDDSRSDDDPSSQVSLQQLCVLLVNDDVPDGDDSVCSNVVSVCCVDPCVVSSSVSRHDGDDDDDDD

Secondary structure (DSSP, 8-state):
-HHHHHHHHHHHHHTS-----HHHHHHHHHHHHHHTTSSS----SSS---HHHHHHHHHHHHHTT-SPTT----GGGHHHHHHHHTSTTHHHHHHHTTS--------

pLDDT: mean 86.56, std 17.76, range [47.81, 98.81]